Protein AF-A0A3S5DI81-F1 (afdb_monomer_lite)

Structure (mmCIF, N/CA/C/O backbone):
data_AF-A0A3S5DI81-F1
#
_entry.id   AF-A0A3S5DI81-F1
#
loop_
_atom_site.group_PDB
_atom_site.id
_atom_site.type_symbol
_atom_site.label_atom_id
_atom_site.label_alt_id
_atom_site.label_comp_id
_atom_site.label_asym_id
_atom_site.label_entity_id
_atom_site.label_seq_id
_atom_site.pdbx_PDB_ins_code
_atom_site.Cartn_x
_atom_site.Cartn_y
_atom_site.Cartn_z
_atom_site.occupancy
_atom_site.B_iso_or_equiv
_atom_site.auth_seq_id
_atom_site.auth_comp_id
_atom_site.auth_asym_id
_atom_site.auth_atom_id
_atom_site.pdbx_PDB_model_num
ATOM 1 N N . MET A 1 1 ? -0.111 -8.518 -20.470 1.00 46.03 1 MET A N 1
ATOM 2 C CA . MET A 1 1 ? 1.148 -8.394 -19.697 1.00 46.03 1 MET A CA 1
ATOM 3 C C . MET A 1 1 ? 2.122 -7.389 -20.341 1.00 46.03 1 MET A C 1
ATOM 5 O O . MET A 1 1 ? 3.235 -7.773 -20.653 1.00 46.03 1 MET A O 1
ATOM 9 N N . ASN A 1 2 ? 1.761 -6.112 -20.576 1.00 52.50 2 ASN A N 1
ATOM 10 C CA . ASN A 1 2 ? 2.742 -5.158 -21.151 1.00 52.50 2 ASN A CA 1
ATOM 11 C C . ASN A 1 2 ? 2.605 -3.690 -20.699 1.00 52.50 2 ASN A C 1
ATOM 13 O O . ASN A 1 2 ? 3.001 -2.777 -21.419 1.00 52.50 2 ASN A O 1
ATOM 17 N N . PHE A 1 3 ? 2.030 -3.447 -19.517 1.00 58.00 3 PHE A N 1
ATOM 18 C CA . PHE A 1 3 ? 1.933 -2.088 -18.966 1.00 58.00 3 PHE A CA 1
ATOM 19 C C . PHE A 1 3 ? 3.233 -1.675 -18.252 1.00 58.00 3 PHE A C 1
ATOM 21 O O . PHE A 1 3 ? 3.738 -0.575 -18.455 1.00 58.00 3 PHE A O 1
ATOM 28 N N . PHE A 1 4 ? 3.844 -2.603 -17.508 1.00 52.59 4 PHE A N 1
ATOM 29 C CA . PHE A 1 4 ? 5.056 -2.351 -16.722 1.00 52.59 4 PHE A CA 1
ATOM 30 C C . PHE A 1 4 ? 6.316 -2.098 -17.566 1.00 52.59 4 PHE A C 1
ATOM 32 O O . PHE A 1 4 ? 7.120 -1.241 -17.211 1.00 52.59 4 PHE A O 1
ATOM 39 N N . ALA A 1 5 ? 6.460 -2.739 -18.732 1.00 55.34 5 ALA A N 1
ATOM 40 C CA . ALA A 1 5 ? 7.618 -2.522 -19.610 1.00 55.34 5 ALA A CA 1
ATOM 41 C C . ALA A 1 5 ? 7.695 -1.087 -20.170 1.00 55.34 5 ALA A C 1
ATOM 43 O O . ALA A 1 5 ? 8.782 -0.576 -20.424 1.00 55.34 5 ALA A O 1
ATOM 44 N N . ARG A 1 6 ? 6.548 -0.410 -20.329 1.00 57.75 6 ARG A N 1
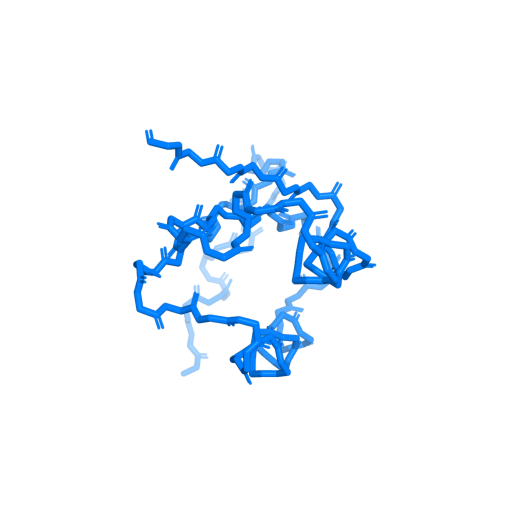ATOM 45 C CA . ARG A 1 6 ? 6.490 0.994 -20.776 1.00 57.75 6 ARG A CA 1
ATOM 46 C C . ARG A 1 6 ? 6.732 1.994 -19.643 1.00 57.75 6 ARG A C 1
ATOM 48 O O . ARG A 1 6 ? 7.063 3.142 -19.918 1.00 57.75 6 ARG A O 1
ATOM 55 N N . LEU A 1 7 ? 6.582 1.559 -18.391 1.00 52.94 7 LEU A N 1
ATOM 56 C CA . LEU A 1 7 ? 6.842 2.351 -17.184 1.00 52.94 7 LEU A CA 1
ATOM 57 C C . LEU A 1 7 ? 8.302 2.246 -16.708 1.00 52.94 7 LEU A C 1
ATOM 59 O O . LEU A 1 7 ? 8.750 3.097 -15.944 1.00 52.94 7 LEU A O 1
ATOM 63 N N . ALA A 1 8 ? 9.062 1.262 -17.202 1.00 54.88 8 ALA A N 1
ATOM 64 C CA . ALA A 1 8 ? 10.480 1.061 -16.892 1.00 54.88 8 ALA A CA 1
ATOM 65 C C . ALA A 1 8 ? 11.374 2.316 -17.050 1.00 54.88 8 ALA A C 1
ATOM 67 O O . ALA A 1 8 ? 12.164 2.581 -16.150 1.00 54.88 8 ALA A O 1
ATOM 68 N N . PRO A 1 9 ? 11.259 3.155 -18.102 1.00 57.09 9 PRO A N 1
ATOM 69 C CA . PRO A 1 9 ? 12.059 4.384 -18.181 1.00 57.09 9 PRO A CA 1
ATOM 70 C C . PRO A 1 9 ? 11.566 5.500 -17.242 1.00 57.09 9 PRO A C 1
ATOM 72 O O . PRO A 1 9 ? 12.315 6.426 -16.935 1.00 57.09 9 PRO A O 1
ATOM 75 N N . LEU A 1 10 ? 10.319 5.423 -16.768 1.00 52.62 10 LEU A N 1
ATOM 76 C CA . LEU A 1 10 ? 9.742 6.376 -15.817 1.00 52.62 10 LEU A CA 1
ATOM 77 C C . LEU A 1 10 ? 10.115 6.022 -14.366 1.00 52.62 10 LEU A C 1
ATOM 79 O O . LEU A 1 10 ? 10.161 6.909 -13.520 1.00 52.62 10 LEU A O 1
ATOM 83 N N . ALA A 1 11 ? 10.480 4.761 -14.108 1.00 54.06 11 ALA A N 1
ATOM 84 C CA . ALA A 1 11 ? 11.026 4.249 -12.848 1.00 54.06 11 ALA A CA 1
ATOM 85 C C . ALA A 1 11 ? 12.168 5.087 -12.282 1.00 54.06 11 ALA A C 1
ATOM 87 O O . ALA A 1 11 ? 12.170 5.447 -11.114 1.00 54.06 11 ALA A O 1
ATOM 88 N N . SER A 1 12 ? 13.115 5.453 -13.146 1.00 54.03 12 SER A N 1
ATOM 89 C CA . SER A 1 12 ? 14.291 6.224 -12.749 1.00 54.03 12 SER A CA 1
ATOM 90 C C . SER A 1 12 ? 13.961 7.675 -12.369 1.00 54.03 12 SER A C 1
ATOM 92 O O . SER A 1 12 ? 14.814 8.342 -11.787 1.00 54.03 12 SER A O 1
ATOM 94 N N . ARG A 1 13 ? 12.772 8.192 -12.719 1.00 56.00 13 ARG A N 1
ATOM 95 C CA . ARG A 1 13 ? 12.344 9.577 -12.424 1.00 56.00 13 ARG A CA 1
ATOM 96 C C . ARG A 1 13 ? 11.193 9.658 -11.421 1.00 56.00 13 ARG A C 1
ATOM 98 O O . ARG A 1 13 ? 11.010 10.712 -10.819 1.00 56.00 13 ARG A O 1
ATOM 105 N N . ILE A 1 14 ? 10.432 8.583 -11.229 1.00 59.19 14 ILE A N 1
ATOM 106 C CA . ILE A 1 14 ? 9.350 8.494 -10.244 1.00 59.19 14 ILE A CA 1
ATOM 107 C C . ILE A 1 14 ? 9.916 7.810 -9.000 1.00 59.19 14 ILE A C 1
ATOM 109 O O . ILE A 1 14 ? 9.950 6.589 -8.917 1.00 59.19 14 ILE A O 1
ATOM 113 N N . GLY A 1 15 ? 10.380 8.607 -8.035 1.00 61.38 15 GLY A N 1
ATOM 114 C CA . GLY A 1 15 ? 10.994 8.095 -6.804 1.00 61.38 15 GLY A CA 1
ATOM 115 C C . GLY A 1 15 ? 10.065 7.235 -5.934 1.00 61.38 15 GLY A C 1
ATOM 116 O O . GLY A 1 15 ? 10.557 6.410 -5.165 1.00 61.38 15 GLY A O 1
ATOM 117 N N . GLN A 1 16 ? 8.739 7.393 -6.055 1.00 70.56 16 GLN A N 1
ATOM 118 C CA . GLN A 1 16 ? 7.751 6.615 -5.306 1.00 70.56 16 GLN A CA 1
ATOM 119 C C . GLN A 1 16 ? 6.405 6.550 -6.043 1.00 70.56 16 GLN A C 1
ATOM 121 O O . GLN A 1 16 ? 5.902 7.564 -6.525 1.00 70.56 16 GLN A O 1
ATOM 126 N N . TYR A 1 17 ? 5.814 5.360 -6.120 1.00 75.94 17 TYR A N 1
ATOM 127 C CA . TYR A 1 17 ? 4.482 5.126 -6.673 1.00 75.94 17 TYR A CA 1
ATOM 128 C C . TYR A 1 17 ? 3.447 5.133 -5.557 1.00 75.94 17 TYR A C 1
ATOM 130 O O . TYR A 1 17 ? 3.553 4.339 -4.630 1.00 75.94 17 TYR A O 1
ATOM 138 N N . TRP A 1 18 ? 2.431 5.985 -5.666 1.00 78.00 18 TRP A N 1
ATOM 139 C CA . TRP A 1 18 ? 1.350 6.051 -4.686 1.00 78.00 18 TRP A CA 1
ATOM 140 C C . TRP A 1 18 ? 0.168 5.175 -5.110 1.00 78.00 18 TRP A C 1
ATOM 142 O O . TRP A 1 18 ? -0.417 5.387 -6.173 1.00 78.00 18 TRP A O 1
ATOM 152 N N . LEU A 1 19 ? -0.193 4.198 -4.282 1.00 81.19 19 LEU A N 1
ATOM 153 C CA . LEU A 1 19 ? -1.399 3.389 -4.427 1.00 81.19 19 LEU A CA 1
ATOM 154 C C . LEU A 1 19 ? -2.480 3.957 -3.513 1.00 81.19 19 LEU A C 1
ATOM 156 O O . LEU A 1 19 ? -2.411 3.798 -2.299 1.00 81.19 19 LEU A O 1
ATOM 160 N N . GLN A 1 20 ? -3.493 4.592 -4.095 1.00 81.06 20 GLN A N 1
ATOM 161 C CA . GLN A 1 20 ? -4.694 4.973 -3.357 1.00 81.06 20 GLN A CA 1
ATOM 162 C C . GLN A 1 20 ? -5.658 3.791 -3.272 1.00 81.06 20 GLN A C 1
ATOM 164 O O . GLN A 1 20 ? -6.107 3.264 -4.291 1.00 81.06 20 GLN A O 1
ATOM 169 N N . LEU A 1 21 ? -5.986 3.394 -2.048 1.00 82.44 21 LEU A N 1
ATOM 170 C CA . LEU A 1 21 ? -6.946 2.344 -1.751 1.00 82.44 21 LEU A CA 1
ATOM 171 C C . LEU A 1 21 ? -8.318 2.947 -1.407 1.00 82.44 21 LEU A C 1
ATOM 173 O O . LEU A 1 21 ? -8.401 4.006 -0.775 1.00 82.44 21 LEU A O 1
ATOM 177 N N . PRO A 1 22 ? -9.414 2.288 -1.823 1.00 80.81 22 PRO A N 1
ATOM 178 C CA . PRO A 1 22 ? -10.762 2.762 -1.544 1.00 80.81 22 PRO A CA 1
ATOM 179 C C . PRO A 1 22 ? -11.086 2.688 -0.047 1.00 80.81 22 PRO A C 1
ATOM 181 O O . PRO A 1 22 ? -10.526 1.880 0.689 1.00 80.81 22 PRO A O 1
ATOM 184 N N . ALA A 1 23 ? -12.061 3.484 0.401 1.00 80.25 23 ALA A N 1
ATOM 185 C CA . ALA A 1 23 ? -12.516 3.492 1.795 1.00 80.25 23 ALA A CA 1
ATOM 186 C C . ALA A 1 23 ? -13.181 2.178 2.248 1.00 80.25 23 ALA A C 1
ATOM 188 O O . ALA A 1 23 ? -13.459 2.028 3.428 1.00 80.25 23 ALA A O 1
ATOM 189 N N . THR A 1 24 ? -13.441 1.239 1.331 1.00 80.94 24 THR A N 1
ATOM 190 C CA . THR A 1 24 ? -13.907 -0.127 1.625 1.00 80.94 24 THR A CA 1
ATOM 191 C C . THR A 1 24 ? -12.766 -1.103 1.900 1.00 80.94 24 THR A C 1
ATOM 193 O O . THR A 1 24 ? -13.026 -2.228 2.306 1.00 80.94 24 THR A O 1
ATOM 196 N N . PHE A 1 25 ? -11.519 -0.712 1.625 1.00 82.81 25 PHE A N 1
ATOM 197 C CA . PHE A 1 25 ? -10.351 -1.562 1.809 1.00 82.81 25 PHE A CA 1
ATOM 198 C C . PHE A 1 25 ? -9.975 -1.599 3.287 1.00 82.81 25 PHE A C 1
ATOM 200 O O . PHE A 1 25 ? -9.507 -0.594 3.819 1.00 82.81 25 PHE A O 1
ATOM 207 N N . GLY A 1 26 ? -10.199 -2.727 3.952 1.00 82.31 26 GLY A N 1
ATOM 208 C CA . GLY A 1 26 ? -9.978 -2.859 5.389 1.00 82.31 26 GLY A CA 1
ATOM 209 C C . GLY A 1 26 ? -8.687 -3.607 5.735 1.00 82.31 26 GLY A C 1
ATOM 210 O O . GLY A 1 26 ? -7.967 -4.092 4.858 1.00 82.31 26 GLY A O 1
ATOM 211 N N . PRO A 1 27 ? -8.403 -3.800 7.034 1.00 79.69 27 PRO A N 1
ATOM 212 C CA . PRO A 1 27 ? -7.292 -4.640 7.488 1.00 79.69 27 PRO A CA 1
ATOM 213 C C . PRO A 1 27 ? -7.393 -6.093 7.007 1.00 79.69 27 PRO A C 1
ATOM 215 O O . PRO A 1 27 ? -6.387 -6.785 6.897 1.00 79.69 27 PRO A O 1
ATOM 218 N N . ARG A 1 28 ? -8.599 -6.567 6.686 1.00 83.75 28 ARG A N 1
ATOM 219 C CA . ARG A 1 28 ? -8.829 -7.924 6.170 1.00 83.75 28 ARG A CA 1
ATOM 220 C C . ARG A 1 28 ? -8.276 -8.127 4.759 1.00 83.75 28 ARG A C 1
ATOM 222 O O . ARG A 1 28 ? -7.972 -9.259 4.397 1.00 83.75 28 ARG A O 1
ATOM 229 N N . ASP A 1 29 ? -8.124 -7.048 3.997 1.00 84.00 29 ASP A N 1
ATOM 230 C CA . ASP A 1 29 ? -7.652 -7.066 2.612 1.00 84.00 29 ASP A CA 1
ATOM 231 C C . ASP A 1 29 ? -6.130 -6.863 2.504 1.00 84.00 29 ASP A C 1
ATOM 233 O O . ASP A 1 29 ? -5.545 -7.067 1.440 1.00 84.00 29 ASP A O 1
ATOM 237 N N . LEU A 1 30 ? -5.454 -6.539 3.615 1.00 81.81 30 LEU A N 1
ATOM 238 C CA . LEU A 1 30 ? -3.993 -6.418 3.701 1.00 81.81 30 LEU A CA 1
ATOM 239 C C . LEU A 1 30 ? -3.224 -7.589 3.059 1.00 81.81 30 LEU A C 1
ATOM 241 O O . LEU A 1 30 ? -2.288 -7.321 2.307 1.00 81.81 30 LEU A O 1
ATOM 245 N N . PRO A 1 31 ? -3.593 -8.872 3.265 1.00 84.12 31 PRO A N 1
ATOM 246 C CA . PRO A 1 31 ? -2.908 -9.987 2.610 1.00 84.12 31 PRO A CA 1
ATOM 247 C C . PRO A 1 31 ? -2.964 -9.913 1.079 1.00 84.12 31 PRO A C 1
ATOM 249 O O . PRO A 1 31 ? -1.991 -10.254 0.409 1.00 84.12 31 PRO A O 1
ATOM 252 N N . ALA A 1 32 ? -4.079 -9.436 0.518 1.00 84.50 32 ALA A N 1
ATOM 253 C CA . ALA A 1 32 ? -4.227 -9.256 -0.922 1.00 84.50 32 ALA A CA 1
ATOM 254 C C . ALA A 1 32 ? -3.363 -8.093 -1.433 1.00 84.50 32 ALA A C 1
ATOM 256 O O . ALA A 1 32 ? -2.758 -8.207 -2.499 1.00 84.50 32 ALA A O 1
ATOM 257 N N . LEU A 1 33 ? -3.239 -7.010 -0.653 1.00 83.00 33 LEU A N 1
ATOM 258 C CA . LEU A 1 33 ? -2.308 -5.917 -0.951 1.00 83.00 33 LEU A CA 1
ATOM 259 C C . LEU A 1 33 ? -0.860 -6.411 -0.969 1.00 83.00 33 LEU A C 1
ATOM 261 O O . LEU A 1 33 ? -0.137 -6.103 -1.911 1.00 83.00 33 LEU A O 1
ATOM 265 N N . TRP A 1 34 ? -0.444 -7.214 0.015 1.00 81.50 34 TRP A N 1
ATOM 266 C CA . TRP A 1 34 ? 0.906 -7.787 0.035 1.00 81.50 34 TRP A CA 1
ATOM 267 C C . TRP A 1 34 ? 1.174 -8.660 -1.177 1.00 81.50 34 TRP A C 1
ATOM 269 O O . TRP A 1 34 ? 2.222 -8.536 -1.801 1.00 81.50 34 TRP A O 1
ATOM 279 N N . HIS A 1 35 ? 0.206 -9.491 -1.556 1.00 83.62 35 HIS A N 1
ATOM 280 C CA . HIS A 1 35 ? 0.337 -10.335 -2.735 1.00 83.62 35 HIS A CA 1
ATOM 281 C C . HIS A 1 35 ? 0.425 -9.515 -4.033 1.00 83.62 35 HIS A C 1
ATOM 283 O O . HIS A 1 35 ? 1.134 -9.899 -4.964 1.00 83.62 35 HIS A O 1
ATOM 289 N N . PHE A 1 36 ? -0.271 -8.377 -4.095 1.00 83.00 36 PHE A N 1
ATOM 290 C CA . PHE A 1 36 ? -0.159 -7.438 -5.206 1.00 83.00 36 PHE A CA 1
ATOM 291 C C . PHE A 1 36 ? 1.220 -6.771 -5.237 1.00 83.00 36 PHE A C 1
ATOM 293 O O . PHE A 1 36 ? 1.862 -6.768 -6.284 1.00 83.00 36 PHE A O 1
ATOM 300 N N . LEU A 1 37 ? 1.689 -6.259 -4.094 1.00 78.44 37 LEU A N 1
ATOM 301 C CA . LEU A 1 37 ? 2.994 -5.609 -3.951 1.00 78.44 37 LEU A CA 1
ATOM 302 C C . LEU A 1 37 ? 4.164 -6.568 -4.220 1.00 78.44 37 LEU A C 1
ATOM 304 O O . LEU A 1 37 ? 5.146 -6.152 -4.823 1.00 78.44 37 LEU A O 1
ATOM 308 N N . ASP A 1 38 ? 4.063 -7.845 -3.843 1.00 82.12 38 ASP A N 1
ATOM 309 C CA . ASP A 1 38 ? 5.100 -8.845 -4.147 1.00 82.12 38 ASP A CA 1
ATOM 310 C C . ASP A 1 38 ? 5.200 -9.141 -5.654 1.00 82.12 38 ASP A C 1
ATOM 312 O O . ASP A 1 38 ? 6.282 -9.419 -6.169 1.00 82.12 38 ASP A O 1
ATOM 316 N N . GLY A 1 39 ? 4.087 -9.001 -6.384 1.00 78.12 39 GLY A N 1
ATOM 317 C CA . GLY A 1 39 ? 4.061 -9.077 -7.845 1.00 78.12 39 GLY A CA 1
ATOM 318 C C . GLY A 1 39 ? 4.594 -7.825 -8.549 1.00 78.12 39 GLY A C 1
ATOM 319 O O . GLY A 1 39 ? 4.748 -7.835 -9.775 1.00 78.12 39 GLY A O 1
ATOM 320 N N . LEU A 1 40 ? 4.861 -6.745 -7.809 1.00 75.56 40 LEU A N 1
ATOM 321 C CA . LEU A 1 40 ? 5.433 -5.526 -8.359 1.00 75.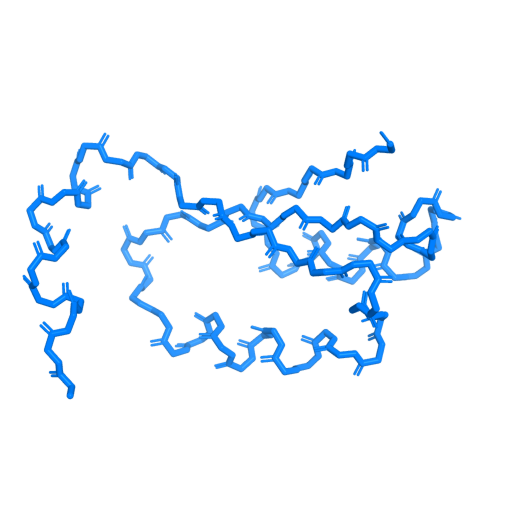56 40 LEU A CA 1
ATOM 322 C C . LEU A 1 40 ? 6.969 -5.594 -8.382 1.00 75.56 40 LEU A C 1
ATOM 324 O O . LEU A 1 40 ? 7.597 -6.211 -7.520 1.00 75.56 40 LEU A O 1
ATOM 328 N N . PRO A 1 41 ? 7.605 -4.953 -9.374 1.00 74.12 41 PRO A N 1
ATOM 329 C CA . PRO A 1 41 ? 9.057 -4.883 -9.435 1.00 74.12 41 PRO A CA 1
ATOM 330 C C . PRO A 1 41 ? 9.640 -4.181 -8.197 1.00 74.12 41 PRO A C 1
ATOM 332 O O . PRO A 1 41 ? 9.231 -3.084 -7.828 1.00 74.12 41 PRO A O 1
ATOM 335 N N . LYS A 1 42 ? 10.630 -4.820 -7.566 1.00 69.44 42 LYS A N 1
ATOM 336 C CA . LYS A 1 42 ? 11.233 -4.373 -6.295 1.00 69.44 42 LYS A CA 1
ATOM 337 C C . LYS A 1 42 ? 12.181 -3.179 -6.448 1.00 69.44 42 LYS A C 1
ATOM 339 O O . LYS A 1 42 ? 12.564 -2.580 -5.452 1.00 69.44 42 LYS A O 1
ATOM 344 N N . ASP A 1 43 ? 12.519 -2.812 -7.683 1.00 71.19 43 ASP A N 1
ATOM 345 C CA . ASP A 1 43 ? 13.307 -1.619 -8.023 1.00 71.19 43 ASP A CA 1
ATOM 346 C C . ASP A 1 43 ? 12.567 -0.295 -7.753 1.00 71.19 43 ASP A C 1
ATOM 348 O O . ASP A 1 43 ? 13.125 0.785 -7.947 1.00 71.19 43 ASP A O 1
ATO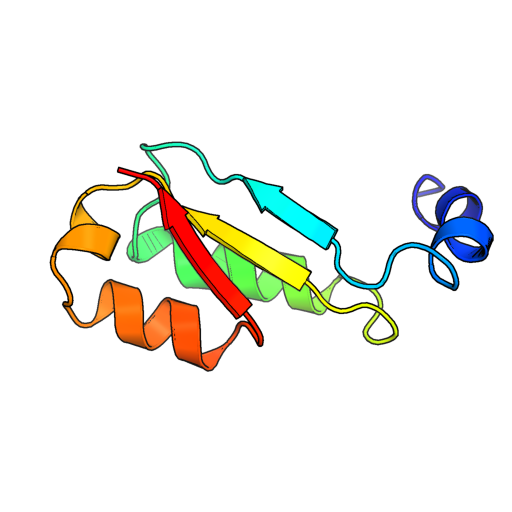M 352 N N . PHE A 1 44 ? 11.306 -0.359 -7.321 1.00 70.50 44 PHE A N 1
ATOM 353 C CA . PHE A 1 44 ? 10.440 0.791 -7.118 1.00 70.50 44 PHE A CA 1
ATOM 354 C C . PHE A 1 44 ? 9.992 0.905 -5.664 1.00 70.50 44 PHE A C 1
ATOM 356 O O . PHE A 1 44 ? 9.633 -0.080 -5.021 1.00 70.50 44 PHE A O 1
ATOM 363 N N . THR A 1 45 ? 9.927 2.137 -5.165 1.00 73.06 45 THR A N 1
ATOM 364 C CA . THR A 1 45 ? 9.309 2.413 -3.867 1.00 73.06 45 THR A CA 1
ATOM 365 C C . THR A 1 45 ? 7.806 2.579 -4.049 1.00 73.06 45 THR A C 1
ATOM 367 O O . THR A 1 45 ? 7.370 3.366 -4.890 1.00 73.06 45 THR A O 1
ATOM 370 N N . TYR A 1 46 ? 7.010 1.899 -3.229 1.00 76.81 46 TYR A N 1
ATOM 371 C CA . TYR A 1 46 ? 5.553 2.028 -3.224 1.00 76.81 46 TYR A CA 1
ATOM 372 C C . TYR A 1 46 ? 5.085 2.667 -1.915 1.00 76.81 46 TYR A C 1
ATOM 374 O O . TYR A 1 46 ? 5.446 2.214 -0.829 1.00 76.81 46 TYR A O 1
ATOM 382 N N . GLY A 1 47 ? 4.306 3.738 -2.031 1.00 81.75 47 GLY A N 1
ATOM 383 C CA . GLY A 1 47 ? 3.552 4.342 -0.942 1.00 81.75 47 GLY A CA 1
ATOM 384 C C . GLY A 1 47 ? 2.091 3.924 -1.041 1.00 81.75 47 GLY A C 1
ATOM 385 O O . GLY A 1 47 ? 1.540 3.881 -2.139 1.00 81.75 47 GLY A O 1
ATOM 386 N N . VAL A 1 48 ? 1.456 3.600 0.081 1.00 81.31 48 VAL A N 1
ATOM 387 C CA . VAL A 1 48 ? 0.030 3.241 0.105 1.00 81.31 48 VAL A CA 1
ATOM 388 C C . VAL A 1 48 ? -0.741 4.318 0.859 1.00 81.31 48 VAL A C 1
ATOM 390 O O . VAL A 1 48 ? -0.401 4.656 1.994 1.00 81.31 48 VAL A O 1
ATOM 393 N N . GLU A 1 49 ? -1.780 4.852 0.218 1.00 82.94 49 GLU A N 1
ATOM 394 C CA . GLU A 1 49 ? -2.758 5.740 0.836 1.00 82.94 49 GLU A CA 1
ATOM 395 C C . GLU A 1 49 ? -4.055 4.994 1.087 1.00 82.94 49 GLU A C 1
ATOM 397 O O . GLU A 1 49 ? -4.729 4.552 0.159 1.00 82.94 49 GLU A O 1
ATOM 402 N N . VAL A 1 50 ? -4.417 4.885 2.358 1.00 81.81 50 VAL A N 1
ATOM 403 C CA . VAL A 1 50 ? -5.680 4.298 2.791 1.00 81.81 50 VAL A CA 1
ATOM 404 C C . VAL A 1 50 ? -6.630 5.388 3.253 1.00 81.81 50 VAL A C 1
ATOM 406 O O . VAL A 1 50 ? -6.236 6.325 3.940 1.00 81.81 50 VAL A O 1
ATOM 409 N N . ARG A 1 51 ? -7.903 5.236 2.883 1.00 81.19 51 ARG A N 1
ATOM 410 C CA . ARG A 1 51 ? -9.007 6.103 3.330 1.00 81.19 51 ARG A CA 1
ATOM 411 C C . ARG A 1 51 ? -9.961 5.397 4.289 1.00 81.19 51 ARG A C 1
ATOM 413 O O . ARG A 1 51 ? -11.033 5.911 4.589 1.00 81.19 51 ARG A O 1
ATOM 420 N N . HIS A 1 52 ? -9.616 4.185 4.722 1.00 80.12 52 HIS A N 1
ATOM 421 C CA . HIS A 1 52 ? -10.480 3.406 5.597 1.00 80.12 52 HIS A CA 1
ATOM 422 C C . HIS A 1 52 ? -10.323 3.878 7.050 1.00 80.12 52 HIS A C 1
ATOM 424 O O . HIS A 1 52 ? -9.197 3.927 7.556 1.00 80.12 52 HIS A O 1
ATOM 430 N N . PRO A 1 53 ? -11.425 4.180 7.758 1.00 77.31 53 PRO A N 1
ATOM 431 C CA . PRO A 1 53 ? -11.378 4.736 9.111 1.00 77.31 53 PRO A CA 1
ATOM 432 C C . PRO A 1 53 ? -10.708 3.803 10.132 1.00 77.31 53 PRO A C 1
ATOM 434 O O . PRO A 1 53 ? -10.106 4.278 11.090 1.00 77.31 53 PRO 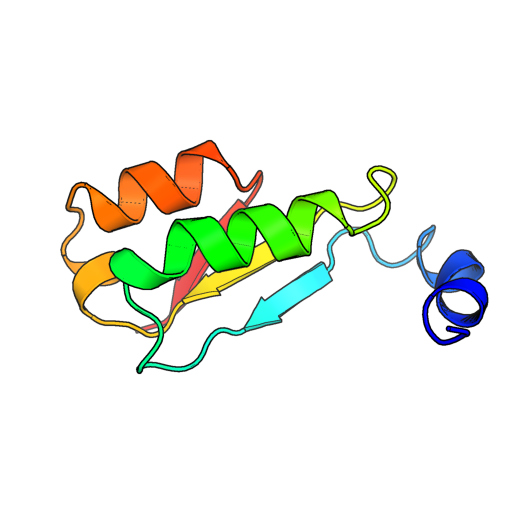A O 1
ATOM 437 N N . GLU A 1 54 ? -10.732 2.483 9.917 1.00 75.50 54 GLU A N 1
ATOM 438 C CA . GLU A 1 54 ? -9.989 1.530 10.767 1.00 75.50 54 GLU A CA 1
ATOM 439 C C . GLU A 1 54 ? -8.465 1.735 10.748 1.00 75.50 54 GLU A C 1
ATOM 441 O O . GLU A 1 54 ? -7.811 1.463 11.753 1.00 75.50 54 GLU A O 1
ATOM 446 N N . PHE A 1 55 ? -7.885 2.256 9.660 1.00 74.06 55 PHE A N 1
ATOM 447 C CA . PHE A 1 55 ? -6.465 2.632 9.658 1.00 74.06 55 PHE A CA 1
ATOM 448 C C . PHE A 1 55 ? -6.218 3.946 10.398 1.00 74.06 55 PHE A C 1
ATOM 450 O O . PHE A 1 55 ? -5.113 4.175 10.866 1.00 74.06 55 PHE A O 1
ATOM 457 N N . PHE A 1 56 ? -7.246 4.780 10.567 1.00 71.69 56 PHE A N 1
ATOM 458 C CA . PHE A 1 56 ? -7.193 5.980 11.403 1.00 71.69 56 PHE A CA 1
ATOM 459 C C . PHE A 1 56 ? -7.316 5.676 12.898 1.00 71.69 56 PHE A C 1
ATOM 461 O O . PHE A 1 56 ? -6.922 6.489 13.734 1.00 71.69 56 PHE A O 1
ATOM 468 N N . ALA A 1 57 ? -7.835 4.498 13.249 1.00 73.62 57 ALA A N 1
ATOM 469 C CA . ALA A 1 57 ? -8.011 4.079 14.633 1.00 73.62 57 ALA A CA 1
ATOM 470 C C . ALA A 1 57 ? -6.684 3.766 15.361 1.00 73.62 57 ALA A C 1
ATOM 472 O O . ALA A 1 57 ? -6.730 3.324 16.508 1.00 73.62 57 ALA A O 1
ATOM 473 N N . LYS A 1 58 ? -5.512 3.963 14.720 1.00 65.06 58 LYS A N 1
ATOM 474 C CA . LYS A 1 58 ? -4.162 3.645 15.243 1.00 65.06 58 LYS A CA 1
ATOM 475 C C . LYS A 1 58 ? -4.053 2.239 15.845 1.00 65.06 58 LYS A C 1
ATOM 477 O O . LYS A 1 58 ? -3.274 1.984 16.764 1.00 65.06 58 LYS A O 1
ATOM 482 N N . GLY A 1 59 ? -4.890 1.329 15.354 1.00 72.00 59 GLY A N 1
ATOM 483 C CA . GLY A 1 59 ? -4.965 -0.044 15.823 1.00 72.00 59 GLY A CA 1
ATOM 484 C C . GLY A 1 59 ? -3.910 -0.924 15.164 1.00 72.00 59 GLY A C 1
ATOM 485 O O . GLY A 1 59 ? -2.994 -0.464 14.479 1.00 72.00 59 GLY A O 1
ATOM 486 N N . GLU A 1 60 ? -4.079 -2.233 15.314 1.00 76.06 60 GLU A N 1
ATOM 487 C CA . GLU A 1 60 ? -3.237 -3.226 14.642 1.00 76.06 60 GLU A CA 1
ATOM 488 C C . GLU A 1 60 ? -3.220 -3.059 13.114 1.00 76.06 60 GLU A C 1
ATOM 490 O O . GLU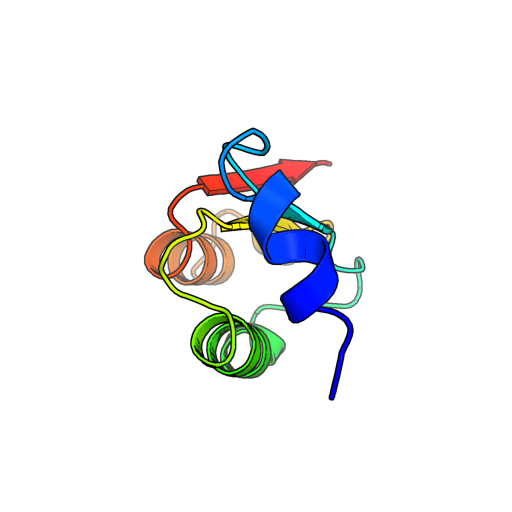 A 1 60 ? -2.205 -3.325 12.478 1.00 76.06 60 GLU A O 1
ATOM 495 N N . ALA A 1 61 ? -4.321 -2.572 12.536 1.00 73.44 61 ALA A N 1
ATOM 496 C CA . ALA A 1 61 ? -4.468 -2.324 11.107 1.00 73.44 61 ALA A CA 1
ATOM 497 C C . ALA A 1 61 ? -3.398 -1.362 10.560 1.00 73.44 61 ALA A C 1
ATOM 499 O O . ALA A 1 61 ? -2.755 -1.661 9.554 1.00 73.44 61 ALA A O 1
ATOM 500 N N . GLU A 1 62 ? -3.172 -0.230 11.238 1.00 76.31 62 GLU A N 1
ATOM 501 C CA . GLU A 1 62 ? -2.157 0.758 10.847 1.00 76.31 62 GLU A CA 1
ATOM 502 C C . GLU A 1 62 ? -0.748 0.165 10.965 1.00 76.31 62 GLU A C 1
ATOM 504 O O . GLU A 1 62 ? 0.069 0.298 10.054 1.00 76.31 62 GLU A O 1
ATOM 509 N N . GLN A 1 63 ? -0.477 -0.556 12.059 1.00 78.00 63 GLN A N 1
ATOM 510 C CA . GLN A 1 63 ? 0.824 -1.191 12.281 1.00 78.00 63 GLN A CA 1
ATOM 511 C C . GLN A 1 63 ? 1.138 -2.251 11.226 1.00 78.00 63 GLN A C 1
ATOM 513 O O . GLN A 1 63 ? 2.272 -2.329 10.755 1.00 78.00 63 GLN A O 1
ATOM 518 N N . GLN A 1 64 ? 0.152 -3.065 10.845 1.00 77.44 64 GLN A N 1
ATOM 519 C CA . GLN 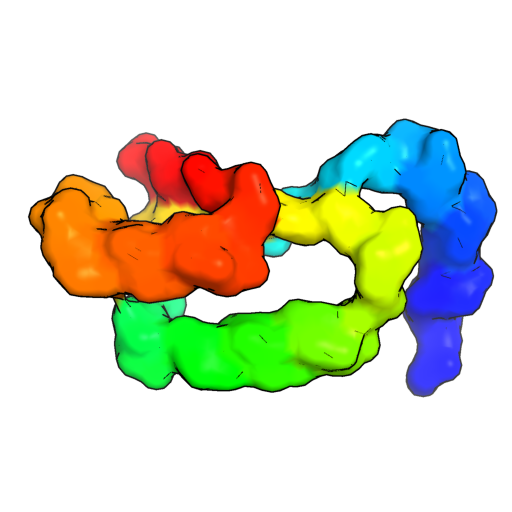A 1 64 ? 0.329 -4.063 9.796 1.00 77.44 64 GLN A CA 1
ATOM 520 C C . GLN A 1 64 ? 0.603 -3.397 8.446 1.00 77.44 64 GLN A C 1
ATOM 522 O O . GLN A 1 64 ? 1.518 -3.828 7.748 1.00 77.44 64 GLN A O 1
ATOM 527 N N . LEU A 1 65 ? -0.113 -2.317 8.114 1.00 76.69 65 LEU A N 1
ATOM 528 C CA . LEU A 1 65 ? 0.093 -1.580 6.865 1.00 76.69 65 LEU A CA 1
ATOM 529 C C . LEU A 1 65 ? 1.478 -0.900 6.825 1.00 76.69 65 LEU A C 1
ATOM 531 O O . LEU A 1 65 ? 2.172 -0.977 5.816 1.00 76.69 65 LEU A O 1
ATOM 535 N N . ASN A 1 66 ? 1.937 -0.330 7.943 1.00 74.62 66 ASN A N 1
ATOM 536 C CA . ASN A 1 66 ? 3.268 0.283 8.059 1.00 74.62 66 ASN A CA 1
ATOM 537 C C . ASN A 1 66 ? 4.418 -0.745 8.023 1.00 74.62 66 ASN A C 1
ATOM 539 O O . ASN A 1 66 ? 5.511 -0.443 7.562 1.00 74.62 66 ASN A O 1
ATOM 543 N N . ARG A 1 67 ? 4.201 -1.987 8.476 1.00 75.12 67 ARG A N 1
ATOM 544 C CA . ARG A 1 67 ? 5.258 -3.018 8.460 1.00 75.12 67 ARG A CA 1
ATOM 545 C C . ARG A 1 67 ? 5.636 -3.498 7.065 1.00 75.12 67 ARG A C 1
ATOM 547 O O . ARG A 1 67 ? 6.781 -3.897 6.875 1.00 75.12 67 ARG A O 1
ATOM 554 N N . GLY A 1 68 ? 4.699 -3.514 6.121 1.00 68.81 68 GLY A N 1
ATOM 555 C CA . GLY A 1 68 ? 4.983 -3.993 4.768 1.00 68.81 68 GLY A CA 1
ATOM 556 C C . GLY A 1 68 ? 5.187 -2.886 3.727 1.00 68.81 68 GLY A C 1
ATOM 557 O O . GLY A 1 68 ? 5.606 -3.185 2.611 1.00 68.81 68 GLY A O 1
ATOM 558 N N . CYS A 1 69 ? 4.950 -1.615 4.069 1.00 65.94 69 CYS A N 1
ATOM 559 C CA . CYS A 1 69 ? 5.163 -0.478 3.172 1.00 65.94 69 CYS A CA 1
ATOM 560 C C . CYS A 1 69 ? 6.221 0.474 3.731 1.00 65.94 69 CYS A C 1
ATOM 562 O O . CYS A 1 69 ? 6.160 0.881 4.883 1.00 65.94 69 CYS A O 1
ATOM 564 N N . THR A 1 70 ? 7.165 0.898 2.890 1.00 61.56 70 THR A N 1
ATOM 565 C CA . THR A 1 70 ? 8.224 1.845 3.283 1.00 61.56 70 THR A CA 1
ATOM 566 C C . THR A 1 70 ? 7.681 3.251 3.573 1.00 61.56 70 THR A C 1
ATOM 568 O O . THR A 1 70 ? 8.326 4.030 4.270 1.00 61.56 70 THR A O 1
ATOM 571 N N . SER A 1 71 ? 6.500 3.596 3.046 1.00 64.31 71 SER A N 1
ATOM 572 C CA . SER A 1 71 ? 5.804 4.846 3.353 1.00 64.31 71 SER A CA 1
ATOM 573 C C . SER A 1 71 ? 4.289 4.641 3.308 1.00 64.31 71 SER A C 1
ATOM 575 O O . SER A 1 71 ? 3.752 4.126 2.327 1.00 64.31 71 SER A O 1
ATOM 577 N N . VAL A 1 72 ? 3.599 5.027 4.379 1.00 64.19 72 VAL A N 1
ATOM 578 C CA . VAL A 1 72 ? 2.140 4.946 4.503 1.00 64.19 72 VAL A CA 1
ATOM 579 C C . VAL A 1 72 ? 1.630 6.324 4.875 1.00 64.19 72 VAL A C 1
ATOM 581 O O . VAL A 1 72 ? 2.081 6.900 5.863 1.00 64.19 72 VAL A O 1
ATOM 584 N N . THR A 1 73 ? 0.697 6.857 4.089 1.00 62.62 73 THR A N 1
ATOM 585 C CA . THR A 1 73 ? 0.037 8.132 4.397 1.00 62.62 73 THR A CA 1
ATOM 586 C C . THR A 1 73 ? -1.459 7.904 4.470 1.00 62.62 73 THR A C 1
ATOM 588 O O . THR A 1 73 ? -2.056 7.395 3.532 1.00 62.62 73 THR A O 1
ATOM 591 N N . SER A 1 74 ? -2.065 8.256 5.598 1.00 61.16 74 SER A N 1
ATOM 592 C CA . SER A 1 74 ? -3.510 8.161 5.786 1.00 61.16 74 SER A CA 1
ATOM 593 C C . SER A 1 74 ? -4.111 9.549 5.604 1.00 61.16 74 SER A C 1
ATOM 595 O O . SER A 1 74 ? -3.746 10.474 6.332 1.00 61.16 74 SER A O 1
ATOM 597 N N . THR A 1 75 ? -5.000 9.710 4.627 1.00 50.78 75 THR A N 1
ATOM 598 C CA . THR A 1 75 ? -5.681 10.986 4.367 1.00 50.78 75 THR A CA 1
ATOM 599 C C . THR A 1 75 ? -7.097 10.882 4.924 1.00 50.78 75 THR A C 1
ATOM 601 O O . THR A 1 75 ? -7.883 10.074 4.426 1.00 50.78 75 THR A O 1
ATOM 604 N N . ALA A 1 76 ? -7.384 11.647 5.985 1.00 50.56 76 ALA A N 1
ATOM 605 C CA . ALA A 1 76 ? -8.733 11.809 6.542 1.00 50.56 76 ALA A CA 1
ATOM 606 C C . ALA A 1 76 ? -9.616 12.665 5.631 1.00 50.56 76 ALA A C 1
ATOM 608 O O . ALA A 1 76 ? -9.084 13.634 5.039 1.00 50.56 76 ALA A O 1
#

InterPro domains:
  IPR002763 Protein of unknown function DUF72 [PF01904] (2-58)
  IPR036520 UPF0759 superfamily [G3DSA:3.20.20.410] (1-72)
  IPR036520 UPF0759 superfamily [SSF117396] (2-67)

Sequence (76 aa):
MNFFARLAPLASRIGQYWLQLPATFGPRDLPALWHFLDGLPKDFTYGVEVRHPEFFAKGEAEQQLNRGCTSVTSTA

Secondary structure (DSSP, 8-state):
--SHHHHHHHHTT-S-EEEEEPTT--GGGHHHHHHHHHTS-TTS-EEEEE--HHHHTTSHHHHHHHHH-SEEEE--

Foldseek 3Di:
DPPVVVCVVVQVVPQEAEAEDDLPCFLVCLVVVLVVVVPDDPSHAYEYEYAHCNCVVVDVSVVSNVVRHVHYDYDD

Radius of gyration: 13.2 Å; chains: 1; bounding box: 28×22×37 Å

Organism: Klebsiella pneumoniae (NCBI:txid573)

pLDDT: mean 71.51, std 10.83, range [46.03, 84.5]